Protein AF-A0A2N8NP71-F1 (afdb_monomer)

Sequence (104 aa):
MTAGERDVPVKRAQRTPLAPELVGTAMCVVCHERTMKLPGHNGGVCIECYAREANADVRIARASHSWVPANFVGCPCLACGSEDVDANGYLFWCANCRMVARVA

Secondary structure (DSSP, 8-state):
----------------PPPGGGTTTSBPTTTSSSB--B-SSTT-B-HHHHHHH--PPEEEETTTTEEEETT---SS-TTT--S-EEE-SSEEEETTTTEEEE--

Structure (mmCIF, N/CA/C/O backbone):
data_AF-A0A2N8NP71-F1
#
_entry.id   AF-A0A2N8NP71-F1
#
loop_
_atom_site.group_PDB
_atom_site.id
_atom_site.type_symbol
_atom_site.label_atom_id
_atom_site.label_alt_id
_atom_site.label_comp_id
_atom_site.label_asym_id
_atom_site.label_entity_id
_atom_site.label_seq_id
_atom_site.pdbx_PDB_ins_code
_atom_site.Cartn_x
_atom_site.Cartn_y
_atom_site.Cartn_z
_atom_site.occupancy
_atom_site.B_iso_or_equiv
_atom_site.auth_seq_id
_atom_site.auth_comp_id
_atom_site.auth_asym_id
_atom_site.auth_atom_id
_atom_site.pdbx_PDB_model_num
ATOM 1 N N . MET A 1 1 ? 8.546 32.104 45.351 1.00 43.47 1 MET A N 1
ATOM 2 C CA . MET A 1 1 ? 7.683 32.394 44.182 1.00 43.47 1 MET A CA 1
ATOM 3 C C . MET A 1 1 ? 8.647 32.886 43.120 1.00 43.47 1 MET A C 1
ATOM 5 O O . MET A 1 1 ? 9.306 33.866 43.412 1.00 43.47 1 MET A O 1
ATOM 9 N N . THR A 1 2 ? 8.991 32.214 42.030 1.00 41.16 2 THR A N 1
ATOM 10 C CA . THR A 1 2 ? 8.324 31.398 40.989 1.00 41.16 2 THR A CA 1
ATOM 11 C C . THR A 1 2 ? 9.490 30.760 40.187 1.00 41.16 2 THR A C 1
ATOM 13 O O . THR A 1 2 ? 10.617 31.210 40.334 1.00 41.16 2 THR A O 1
ATOM 16 N N . ALA A 1 3 ? 9.420 29.743 39.339 1.00 40.03 3 ALA A N 1
ATOM 17 C CA . ALA A 1 3 ? 8.431 28.797 38.862 1.00 40.03 3 ALA A CA 1
ATOM 18 C C . ALA A 1 3 ? 9.255 27.552 38.468 1.00 40.03 3 ALA A C 1
ATOM 20 O O . ALA A 1 3 ? 10.295 27.683 37.830 1.00 40.03 3 ALA A O 1
ATOM 21 N N . GLY A 1 4 ? 8.824 26.357 38.873 1.00 39.56 4 GLY A N 1
ATOM 22 C CA . GLY A 1 4 ? 9.380 25.118 38.336 1.00 39.56 4 GLY A CA 1
ATOM 23 C C . GLY A 1 4 ? 8.791 24.882 36.951 1.00 39.56 4 GLY A C 1
ATOM 24 O O . GLY A 1 4 ? 7.608 24.546 36.846 1.00 39.56 4 GLY A O 1
ATOM 25 N N . GLU A 1 5 ? 9.593 25.080 35.908 1.00 43.06 5 GLU A N 1
ATOM 26 C CA . GLU A 1 5 ? 9.304 24.566 34.571 1.00 43.06 5 GLU A CA 1
ATOM 27 C C . GLU A 1 5 ? 9.262 23.041 34.668 1.00 43.06 5 GLU A C 1
ATOM 29 O O . GLU A 1 5 ? 10.267 22.361 34.857 1.00 43.06 5 GLU A O 1
ATOM 34 N N . ARG A 1 6 ? 8.044 22.503 34.654 1.00 48.16 6 ARG A N 1
ATOM 35 C CA . ARG A 1 6 ? 7.816 21.069 34.543 1.00 48.16 6 ARG A CA 1
ATOM 36 C C . ARG A 1 6 ? 7.851 20.747 33.061 1.00 48.16 6 ARG A C 1
ATOM 38 O O . ARG A 1 6 ? 6.879 21.028 32.364 1.00 48.16 6 ARG A O 1
ATOM 45 N N . ASP A 1 7 ? 8.952 20.152 32.618 1.00 47.22 7 ASP A N 1
ATOM 46 C CA . ASP A 1 7 ? 9.010 19.372 31.386 1.00 47.22 7 ASP A CA 1
ATOM 47 C C . ASP A 1 7 ? 7.864 18.357 31.404 1.00 47.22 7 ASP A C 1
ATOM 49 O O . ASP A 1 7 ? 7.897 17.348 32.113 1.00 47.22 7 ASP A O 1
ATOM 53 N N . VAL A 1 8 ? 6.796 18.656 30.667 1.00 51.22 8 VAL A N 1
ATOM 54 C CA . VAL A 1 8 ? 5.716 17.703 30.436 1.00 51.22 8 VAL A CA 1
ATOM 55 C C . VAL A 1 8 ? 6.205 16.787 29.321 1.00 51.22 8 VAL A C 1
ATOM 57 O O . VAL A 1 8 ? 6.316 17.246 28.182 1.00 51.22 8 VAL A O 1
ATOM 60 N N . PRO A 1 9 ? 6.491 15.498 29.582 1.00 47.28 9 PRO A N 1
ATOM 61 C CA . PRO A 1 9 ? 6.750 14.573 28.499 1.00 47.28 9 PRO A CA 1
ATOM 62 C C . PRO A 1 9 ? 5.485 14.527 27.645 1.00 47.28 9 PRO A C 1
ATOM 64 O O . PRO A 1 9 ? 4.427 14.086 28.104 1.00 47.28 9 PRO A O 1
ATOM 67 N N . VAL A 1 10 ? 5.587 15.008 26.404 1.00 48.78 10 VAL A N 1
ATOM 68 C CA . VAL A 1 10 ? 4.568 14.793 25.380 1.00 48.78 10 VAL A CA 1
ATOM 69 C C . VAL A 1 10 ? 4.471 13.281 25.231 1.00 48.78 10 VAL A C 1
ATOM 71 O O . VAL A 1 10 ? 5.305 12.657 24.573 1.00 48.78 10 VAL A O 1
ATOM 74 N N . LYS A 1 11 ? 3.501 12.664 25.919 1.00 42.41 11 LYS A N 1
ATOM 75 C CA . LYS A 1 11 ? 3.152 11.260 25.719 1.00 42.41 11 LYS A CA 1
ATOM 76 C C . LYS A 1 11 ? 2.957 11.124 24.218 1.00 42.41 11 LYS A C 1
ATOM 78 O O . LYS A 1 11 ? 1.996 11.678 23.691 1.00 42.41 11 LYS A O 1
ATOM 83 N N . ARG A 1 12 ? 3.878 10.433 23.531 1.00 45.84 12 ARG A N 1
ATOM 84 C CA . ARG A 1 12 ? 3.630 9.915 22.182 1.00 45.84 12 ARG A CA 1
ATOM 85 C C . ARG A 1 12 ? 2.243 9.304 22.268 1.00 45.84 12 ARG A C 1
ATOM 87 O O . ARG A 1 12 ? 2.090 8.337 23.016 1.00 45.84 12 ARG A O 1
ATOM 94 N N . ALA A 1 13 ? 1.253 9.936 21.633 1.00 45.44 13 ALA A N 1
ATOM 95 C CA . ALA A 1 13 ? -0.116 9.454 21.649 1.00 45.44 13 ALA A CA 1
ATOM 96 C C . ALA A 1 13 ? -0.029 7.957 21.372 1.00 45.44 13 ALA A C 1
ATOM 98 O O . ALA A 1 13 ? 0.614 7.562 20.393 1.00 45.44 13 ALA A O 1
ATOM 99 N N . GLN A 1 14 ? -0.503 7.146 22.322 1.00 44.72 14 GLN A N 1
ATOM 100 C CA . GLN A 1 14 ? -0.472 5.698 22.200 1.00 44.72 14 GLN A CA 1
ATOM 101 C C . GLN A 1 14 ? -1.093 5.385 20.844 1.00 44.72 14 GLN A C 1
ATOM 103 O O . GLN A 1 14 ? -2.269 5.653 20.620 1.00 44.72 14 GLN A O 1
ATOM 108 N N . ARG A 1 15 ? -0.247 4.949 19.904 1.00 50.34 15 ARG A N 1
ATOM 109 C CA . ARG A 1 15 ? -0.652 4.614 18.547 1.00 50.34 15 ARG A CA 1
ATOM 110 C C . ARG A 1 15 ? -1.512 3.372 18.689 1.00 50.34 15 ARG A C 1
ATOM 112 O O . ARG A 1 15 ? -0.957 2.282 18.763 1.00 50.34 15 ARG A O 1
ATOM 119 N N . THR A 1 16 ? -2.825 3.518 18.815 1.00 55.19 16 THR A N 1
ATOM 120 C CA . THR A 1 16 ? -3.706 2.356 18.755 1.00 55.19 16 THR A CA 1
ATOM 121 C C . THR A 1 16 ? -3.578 1.806 17.337 1.00 55.19 16 THR A C 1
ATOM 123 O O . THR A 1 16 ? -3.881 2.535 16.387 1.00 55.19 16 THR A O 1
ATOM 126 N N . PRO A 1 17 ? -3.055 0.580 17.152 1.00 59.28 17 PRO A N 1
ATOM 127 C CA . PRO A 1 17 ? -3.035 -0.040 15.838 1.00 59.28 17 PRO A CA 1
ATOM 128 C C . PRO A 1 17 ? -4.470 -0.106 15.318 1.00 59.28 17 PRO A C 1
ATOM 130 O O . PRO A 1 17 ? -5.386 -0.394 16.091 1.00 59.28 17 PRO A O 1
ATOM 133 N N . LEU A 1 18 ? -4.676 0.181 14.032 1.00 68.81 18 LEU A N 1
ATOM 134 C CA . LEU A 1 18 ? -5.986 -0.029 13.422 1.00 68.81 18 LEU A CA 1
ATOM 135 C C . LEU A 1 18 ? -6.372 -1.499 13.607 1.00 68.81 18 LEU A C 1
ATOM 137 O O . LEU A 1 18 ? -5.543 -2.385 13.387 1.00 68.81 18 LEU A O 1
ATOM 141 N N . ALA A 1 19 ? -7.615 -1.741 14.010 1.00 74.69 19 ALA A N 1
ATOM 142 C CA . ALA A 1 19 ? -8.120 -3.092 14.169 1.00 74.69 19 ALA A CA 1
ATOM 143 C C . ALA A 1 19 ? -8.085 -3.824 12.804 1.00 74.69 19 ALA A C 1
ATOM 145 O O . ALA A 1 19 ? -8.541 -3.243 11.812 1.00 74.69 19 ALA A O 1
ATOM 146 N N . PRO A 1 20 ? -7.516 -5.044 12.704 1.00 72.75 20 PRO A N 1
ATOM 147 C CA . PRO A 1 20 ? -7.355 -5.754 11.430 1.00 72.75 20 PRO A CA 1
ATOM 148 C C . PRO A 1 20 ? -8.650 -5.913 10.627 1.00 72.75 20 PRO A C 1
ATOM 150 O O . PRO A 1 20 ? -8.623 -5.855 9.402 1.00 72.75 20 PRO A O 1
ATOM 153 N N . GLU A 1 21 ? -9.788 -6.049 11.304 1.00 79.94 21 GLU A N 1
ATOM 154 C CA . GLU A 1 21 ? -11.123 -6.155 10.709 1.00 79.94 21 GLU A CA 1
ATOM 155 C C . GLU A 1 21 ? -11.566 -4.904 9.931 1.00 79.94 21 GLU A C 1
ATOM 157 O O . GLU A 1 21 ? -12.474 -4.977 9.100 1.00 79.94 21 GLU A O 1
ATOM 162 N N . LEU A 1 22 ? -10.922 -3.758 10.173 1.00 80.12 22 LEU A N 1
ATOM 163 C CA . LEU A 1 22 ? -11.180 -2.504 9.464 1.00 80.12 22 LEU A CA 1
ATOM 164 C C . LEU A 1 22 ? -10.340 -2.370 8.182 1.00 80.12 22 LEU A C 1
ATOM 166 O O . LEU A 1 22 ? -10.634 -1.525 7.331 1.00 80.12 22 LEU A O 1
ATOM 170 N N . VAL A 1 23 ? -9.299 -3.194 8.020 1.00 78.88 23 VAL A N 1
ATOM 171 C CA . VAL A 1 23 ? -8.454 -3.206 6.821 1.00 78.88 23 VAL A CA 1
ATOM 172 C C . VAL A 1 23 ? -9.227 -3.855 5.674 1.00 78.88 23 VAL A C 1
ATOM 174 O O . VAL A 1 23 ? -9.726 -4.969 5.778 1.00 78.88 23 VAL A O 1
ATOM 177 N N . GLY A 1 24 ? -9.333 -3.146 4.557 1.00 81.06 24 GLY A N 1
ATOM 178 C CA . GLY A 1 24 ? -10.082 -3.567 3.376 1.00 81.06 24 GLY A CA 1
ATOM 179 C C . GLY A 1 24 ? -11.591 -3.343 3.474 1.00 81.06 24 GLY A C 1
ATOM 180 O O . GLY A 1 24 ? -12.282 -3.583 2.491 1.00 81.06 24 GLY A O 1
ATOM 181 N N . THR A 1 25 ? -12.106 -2.859 4.608 1.00 87.38 25 THR A N 1
ATOM 182 C CA . THR A 1 25 ? -13.548 -2.649 4.827 1.00 87.38 25 THR A CA 1
ATOM 183 C C . THR A 1 25 ? -13.886 -1.181 5.070 1.00 87.38 25 THR A C 1
ATOM 185 O O . THR A 1 25 ? -14.798 -0.647 4.440 1.00 87.38 25 THR A O 1
ATOM 188 N N . ALA A 1 26 ? -13.137 -0.492 5.932 1.00 86.81 26 ALA A N 1
ATOM 189 C CA . ALA A 1 26 ? -13.392 0.907 6.249 1.00 86.81 26 ALA A CA 1
ATOM 190 C C . ALA A 1 26 ? -12.708 1.855 5.245 1.00 86.81 26 ALA A C 1
ATOM 192 O O . ALA A 1 26 ? -11.664 1.538 4.673 1.00 86.81 26 ALA A O 1
ATOM 193 N N . MET A 1 27 ? -13.319 3.018 5.000 1.00 89.38 27 MET A N 1
ATOM 194 C CA . MET A 1 27 ? -12.836 4.005 4.025 1.00 89.38 27 MET A CA 1
ATOM 195 C C . MET A 1 27 ? -11.562 4.709 4.495 1.00 89.38 27 MET A C 1
ATOM 197 O O . MET A 1 27 ? -11.379 4.973 5.680 1.00 89.38 27 MET A O 1
ATOM 201 N N . CYS A 1 28 ? -10.692 5.042 3.545 1.00 87.81 28 CYS A N 1
ATOM 202 C CA . CYS A 1 28 ? -9.463 5.785 3.761 1.00 87.81 28 CYS A CA 1
ATOM 203 C C . CYS A 1 28 ? -9.782 7.148 4.352 1.00 87.81 28 CYS A C 1
ATOM 205 O O . CYS A 1 28 ? -10.536 7.923 3.771 1.00 87.81 28 CYS A O 1
ATOM 207 N N . VAL A 1 29 ? -9.142 7.455 5.475 1.00 85.12 29 VAL A N 1
ATOM 208 C CA . VAL A 1 29 ? -9.369 8.703 6.211 1.00 85.12 29 VAL A CA 1
ATOM 209 C C . VAL A 1 29 ? -8.848 9.951 5.488 1.00 85.12 29 VAL A C 1
ATOM 211 O O . VAL A 1 29 ? -9.153 11.057 5.908 1.00 85.12 29 VAL A O 1
ATOM 214 N N . VAL A 1 30 ? -8.054 9.776 4.424 1.00 86.19 30 VAL A N 1
ATOM 215 C CA . VAL A 1 30 ? -7.444 10.870 3.650 1.00 86.19 30 VAL A CA 1
ATOM 216 C C . VAL A 1 30 ? -8.246 11.172 2.388 1.00 86.19 30 VAL A C 1
ATOM 218 O O . VAL A 1 30 ? -8.608 12.318 2.154 1.00 86.19 30 VAL A O 1
ATOM 221 N N . CYS A 1 31 ? -8.522 10.159 1.558 1.00 90.56 31 CYS A N 1
ATOM 222 C CA . CYS A 1 31 ? -9.241 10.364 0.294 1.00 90.56 31 CYS A CA 1
ATOM 223 C C . CYS A 1 31 ? -10.737 10.060 0.361 1.00 90.56 31 CYS A C 1
ATOM 225 O O . CYS A 1 31 ? -11.448 10.441 -0.554 1.00 90.56 31 CYS A O 1
ATOM 227 N N . HIS A 1 32 ? -11.221 9.351 1.385 1.00 91.06 32 HIS A N 1
ATOM 228 C CA . HIS A 1 32 ? -12.617 8.907 1.531 1.00 91.06 32 HIS A CA 1
ATOM 229 C C . HIS A 1 32 ? -13.198 8.052 0.384 1.00 91.06 32 HIS A C 1
ATOM 231 O O . HIS A 1 32 ? -14.348 7.638 0.468 1.00 91.06 32 H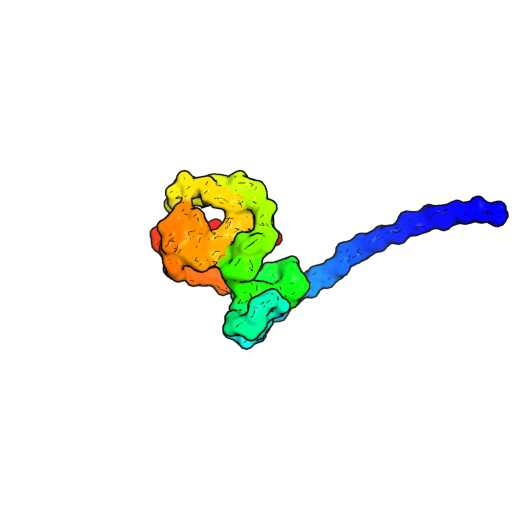IS A O 1
ATOM 237 N N . G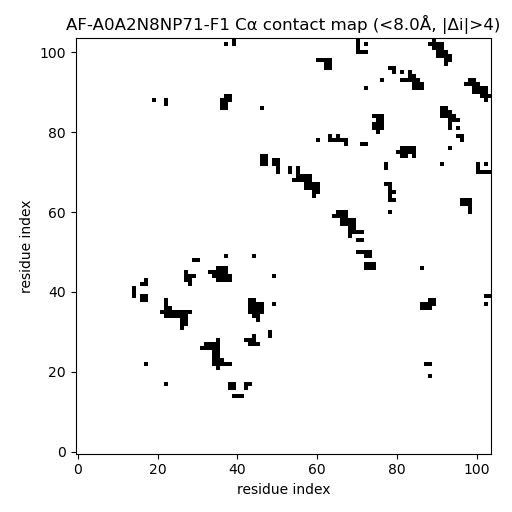LU A 1 33 ? -12.415 7.726 -0.646 1.00 91.62 33 GLU A N 1
ATOM 238 C CA . GLU A 1 33 ? -12.883 6.996 -1.835 1.00 91.62 33 GLU A CA 1
ATOM 239 C C . GLU A 1 33 ? -12.551 5.501 -1.820 1.00 91.62 33 GLU A C 1
ATOM 241 O O . GLU A 1 33 ? -13.210 4.701 -2.477 1.00 91.62 33 GLU A O 1
ATOM 246 N N . ARG A 1 34 ? -11.492 5.104 -1.111 1.00 89.94 34 ARG A N 1
ATOM 247 C CA . ARG A 1 34 ? -10.961 3.735 -1.161 1.00 89.94 34 ARG A CA 1
ATOM 248 C C . ARG A 1 34 ? -10.870 3.125 0.206 1.00 89.94 34 ARG A C 1
ATOM 250 O O . ARG A 1 34 ? -10.550 3.818 1.161 1.00 89.94 34 ARG A O 1
ATOM 257 N N . THR A 1 35 ? -11.047 1.815 0.288 1.00 87.88 35 THR A N 1
ATOM 258 C CA . THR A 1 35 ? -10.839 1.083 1.536 1.00 87.88 35 THR A CA 1
ATOM 259 C C . THR A 1 35 ? -9.399 1.219 2.020 1.00 87.88 35 THR A C 1
ATOM 261 O O . THR A 1 35 ? -8.449 1.216 1.228 1.00 87.88 35 THR A O 1
ATOM 264 N N . MET A 1 36 ? -9.226 1.288 3.331 1.00 86.06 36 MET A N 1
ATOM 265 C CA . MET A 1 36 ? -7.920 1.287 3.972 1.00 86.06 36 MET A CA 1
ATOM 266 C C . MET A 1 36 ? -7.189 -0.018 3.702 1.00 86.06 36 MET A C 1
ATOM 268 O O . MET A 1 36 ? -7.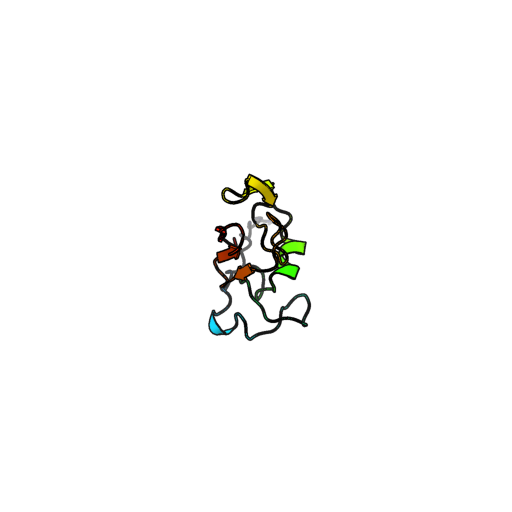785 -1.087 3.694 1.00 86.06 36 MET A O 1
ATOM 272 N N . LYS A 1 37 ? -5.882 0.066 3.490 1.00 82.81 37 LYS A N 1
ATOM 273 C CA . LYS A 1 37 ? -5.014 -1.097 3.254 1.00 82.81 37 LYS A CA 1
ATOM 274 C C . LYS A 1 37 ? -3.826 -1.129 4.217 1.00 82.81 37 LYS A C 1
ATOM 276 O O . LYS A 1 37 ? -3.202 -2.174 4.375 1.00 82.81 37 LYS A O 1
ATOM 281 N N . LEU A 1 38 ? -3.519 0.003 4.858 1.00 78.88 38 LEU A N 1
ATOM 282 C CA . LEU A 1 38 ? -2.318 0.215 5.661 1.00 78.88 38 LEU A CA 1
ATOM 283 C C . LEU A 1 38 ? -2.659 0.897 7.003 1.00 78.88 38 LEU A C 1
ATOM 285 O O . LEU A 1 38 ? -3.172 2.010 6.982 1.00 78.88 38 LEU A O 1
ATOM 289 N N . PRO A 1 39 ? -2.377 0.293 8.166 1.00 67.81 39 PRO A N 1
ATOM 290 C CA . PRO A 1 39 ? -2.354 0.925 9.476 1.00 67.81 39 PRO A CA 1
ATOM 291 C C . PRO A 1 39 ? -1.028 1.674 9.696 1.00 67.81 39 PRO A C 1
ATOM 293 O O . PRO A 1 39 ? -0.015 1.346 9.087 1.00 67.81 39 PRO A O 1
ATOM 296 N N . GLY A 1 40 ? -0.996 2.646 10.612 1.00 59.22 40 GLY A N 1
ATOM 297 C CA . GLY A 1 40 ? 0.282 3.199 11.101 1.00 59.22 40 GLY A CA 1
ATOM 298 C C . GLY A 1 40 ? 0.272 4.686 11.446 1.00 59.22 40 GLY A C 1
ATOM 299 O O . GLY A 1 40 ? 0.979 5.098 12.365 1.00 59.22 40 GLY A O 1
ATOM 300 N N . HIS A 1 41 ? -0.592 5.470 10.801 1.00 55.09 41 HIS A N 1
ATOM 301 C CA . HIS A 1 41 ? -0.823 6.884 11.103 1.00 55.09 41 HIS A CA 1
ATOM 302 C C . HIS A 1 41 ? -2.336 7.133 11.185 1.00 55.09 41 HIS A C 1
ATOM 304 O O . HIS A 1 41 ? -3.052 6.788 10.252 1.00 55.09 41 HIS A O 1
ATOM 310 N N . ASN A 1 42 ? -2.817 7.623 12.337 1.00 54.53 42 ASN A N 1
ATOM 311 C CA . ASN A 1 42 ? -4.204 8.028 12.632 1.00 54.53 42 ASN A CA 1
ATOM 312 C C . ASN A 1 42 ? -5.294 7.372 11.762 1.00 54.53 42 ASN A C 1
ATOM 314 O O . ASN A 1 42 ? -5.840 8.004 10.867 1.00 54.53 42 ASN A O 1
ATOM 318 N N . GLY A 1 43 ? -5.635 6.115 12.045 1.00 63.28 43 GLY A N 1
ATOM 319 C CA . GLY A 1 43 ? -6.813 5.477 11.450 1.00 63.28 43 GLY A CA 1
ATOM 320 C C . GLY A 1 43 ? -6.557 4.631 10.209 1.00 63.28 43 GLY A C 1
ATOM 321 O O . GLY A 1 43 ? -7.428 3.852 9.880 1.00 63.28 43 GLY A O 1
ATOM 322 N N . GLY A 1 44 ? -5.366 4.664 9.610 1.00 78.44 44 GLY A N 1
ATOM 323 C CA . GLY A 1 44 ? -5.025 3.848 8.442 1.00 78.44 44 GLY A CA 1
ATOM 324 C C . GLY A 1 44 ? -5.449 4.469 7.107 1.00 78.44 44 GLY A C 1
ATOM 325 O O . GLY A 1 44 ? -6.366 5.280 7.017 1.00 78.44 44 GLY A O 1
ATOM 326 N N . VAL A 1 45 ? -4.729 4.134 6.039 1.00 84.19 45 VAL A N 1
ATOM 327 C CA . VAL A 1 45 ? -4.852 4.776 4.722 1.00 84.19 45 VAL A CA 1
ATOM 328 C C . VAL A 1 45 ? -4.804 3.752 3.590 1.00 84.19 45 VAL A C 1
ATOM 330 O O . VAL A 1 45 ? -4.440 2.587 3.785 1.00 84.19 45 VAL A O 1
ATOM 333 N N . CYS A 1 46 ? -5.216 4.155 2.389 1.00 87.88 46 CYS A N 1
ATOM 334 C CA . CYS A 1 46 ? -5.017 3.343 1.191 1.00 87.88 46 CYS A CA 1
ATOM 335 C C . CYS A 1 46 ? -3.553 3.416 0.713 1.00 87.88 46 CYS A C 1
ATOM 337 O O . CYS A 1 46 ? -2.810 4.329 1.081 1.00 87.88 46 CYS A O 1
ATOM 339 N N . ILE A 1 47 ? -3.157 2.453 -0.128 1.00 85.69 47 ILE A N 1
ATOM 340 C CA . ILE A 1 47 ? -1.792 2.316 -0.669 1.00 85.69 47 ILE A CA 1
ATOM 341 C C . ILE A 1 47 ? -1.310 3.616 -1.329 1.00 85.69 47 ILE A C 1
ATOM 343 O O . ILE A 1 47 ? -0.192 4.052 -1.079 1.00 85.69 47 ILE A O 1
ATOM 347 N N . GLU A 1 48 ? -2.155 4.276 -2.121 1.00 84.12 48 GLU A N 1
ATOM 348 C CA . GLU A 1 48 ? -1.769 5.514 -2.806 1.00 84.12 48 GLU A CA 1
ATOM 349 C C . GLU A 1 48 ? -1.655 6.731 -1.884 1.00 84.12 48 GLU A C 1
ATOM 351 O O . GLU A 1 48 ? -0.763 7.552 -2.083 1.00 84.12 48 GLU A O 1
ATOM 356 N N . CYS A 1 49 ? -2.536 6.881 -0.889 1.00 84.56 49 CYS A N 1
ATOM 357 C CA . CYS A 1 49 ? -2.428 7.993 0.059 1.00 84.56 49 CYS A CA 1
ATOM 358 C C . CYS A 1 49 ? -1.142 7.877 0.883 1.00 84.56 49 CYS A C 1
ATOM 360 O O . CYS A 1 49 ? -0.434 8.867 1.036 1.00 84.56 49 CYS A O 1
ATOM 362 N N . TYR A 1 50 ? -0.777 6.663 1.309 1.00 82.94 50 TYR A N 1
ATOM 363 C CA . TYR A 1 50 ? 0.503 6.436 1.979 1.00 82.94 50 TYR A CA 1
ATOM 364 C C . TYR A 1 50 ? 1.700 6.772 1.081 1.00 82.94 50 TYR A C 1
ATOM 366 O O . TYR A 1 50 ? 2.620 7.455 1.525 1.00 82.94 50 TYR A O 1
ATOM 374 N N . ALA A 1 51 ? 1.670 6.350 -0.191 1.00 79.69 51 ALA A N 1
ATOM 375 C CA . ALA A 1 51 ? 2.732 6.635 -1.161 1.00 79.69 51 ALA A CA 1
ATOM 376 C C . ALA A 1 51 ? 3.044 8.136 -1.265 1.00 79.69 51 ALA A C 1
ATOM 378 O O . ALA A 1 51 ? 4.203 8.532 -1.378 1.00 79.69 51 ALA A O 1
ATOM 379 N N . ARG A 1 52 ? 1.996 8.968 -1.225 1.00 79.88 52 ARG A N 1
ATOM 380 C CA . ARG A 1 52 ? 2.099 10.429 -1.321 1.00 79.88 52 ARG A CA 1
ATOM 381 C C . ARG A 1 52 ? 2.665 11.067 -0.051 1.00 79.88 52 ARG A C 1
ATOM 383 O O . ARG A 1 52 ? 3.343 12.083 -0.143 1.00 79.88 52 ARG A O 1
ATOM 390 N N . GLU A 1 53 ? 2.385 10.494 1.117 1.00 75.88 53 GLU A N 1
ATOM 391 C CA . GLU A 1 53 ? 2.764 11.066 2.416 1.00 75.88 53 GLU A CA 1
ATOM 392 C C . GLU A 1 53 ? 4.170 10.665 2.879 1.00 75.88 53 GLU A C 1
ATOM 394 O O . GLU A 1 53 ? 4.832 11.433 3.576 1.00 75.88 53 GLU A O 1
ATOM 399 N N . ALA A 1 54 ? 4.634 9.466 2.518 1.00 71.06 54 ALA A N 1
ATOM 400 C CA . ALA A 1 54 ? 5.709 8.799 3.247 1.00 71.06 54 ALA A CA 1
ATOM 401 C C . ALA A 1 54 ? 7.106 9.444 3.152 1.00 71.06 54 ALA A C 1
ATOM 403 O O . ALA A 1 54 ? 7.930 9.087 3.986 1.00 71.06 54 ALA A O 1
ATOM 404 N N . ASN A 1 55 ? 7.386 10.350 2.197 1.00 63.72 55 ASN A N 1
ATOM 405 C CA . ASN A 1 55 ? 8.619 11.170 2.074 1.00 63.72 55 ASN A CA 1
ATOM 406 C C . ASN A 1 55 ? 9.898 10.562 2.709 1.00 63.72 55 ASN A C 1
ATOM 408 O O . ASN A 1 55 ? 10.589 11.203 3.499 1.00 63.72 55 ASN A O 1
ATOM 412 N N . ALA A 1 56 ? 10.194 9.298 2.397 1.00 63.28 56 ALA A N 1
ATOM 413 C CA . ALA A 1 56 ? 11.198 8.513 3.112 1.00 63.28 56 ALA A CA 1
ATOM 414 C C . ALA A 1 56 ? 12.539 8.467 2.366 1.00 63.28 56 ALA A C 1
ATOM 416 O O . ALA A 1 56 ? 12.568 8.463 1.135 1.00 63.28 56 ALA A O 1
ATOM 417 N N . ASP A 1 57 ? 13.638 8.339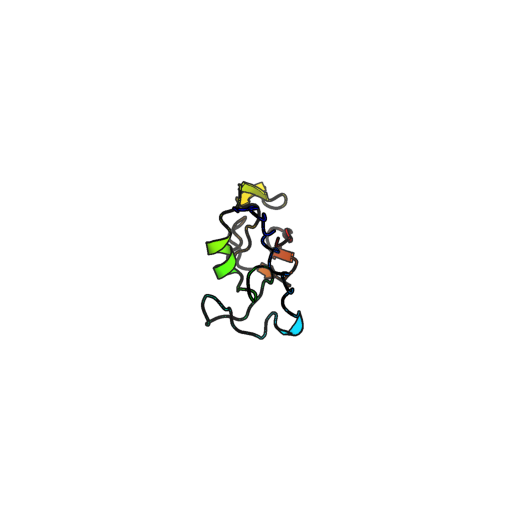 3.116 1.00 68.38 57 ASP A N 1
ATOM 418 C CA . ASP A 1 57 ? 14.996 8.161 2.580 1.00 68.38 57 ASP A CA 1
ATOM 419 C C . ASP A 1 57 ? 15.070 7.027 1.552 1.00 68.38 57 ASP A C 1
ATOM 421 O O . ASP A 1 57 ? 14.469 5.975 1.744 1.00 68.38 57 ASP A O 1
ATOM 425 N N . VAL A 1 58 ? 15.843 7.178 0.479 1.00 73.25 58 VAL A N 1
ATOM 426 C CA . VAL A 1 58 ? 15.933 6.154 -0.576 1.00 73.25 58 VAL A CA 1
ATOM 427 C C . VAL A 1 58 ? 16.733 4.908 -0.157 1.00 73.25 58 VAL A C 1
ATOM 429 O O . VAL A 1 58 ? 17.727 4.977 0.563 1.00 73.25 58 VAL A O 1
ATOM 432 N N .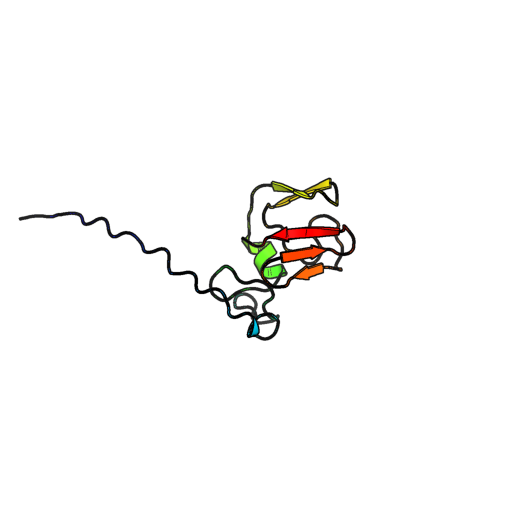 ARG A 1 59 ? 16.309 3.737 -0.641 1.00 73.12 59 ARG A N 1
ATOM 433 C CA . ARG A 1 59 ? 16.907 2.406 -0.451 1.00 73.12 59 ARG A CA 1
ATOM 434 C C . ARG A 1 59 ? 16.860 1.606 -1.753 1.00 73.12 59 ARG A C 1
ATOM 436 O O . ARG A 1 59 ? 16.043 1.878 -2.623 1.00 73.12 59 ARG A O 1
ATOM 443 N N . ILE A 1 60 ? 17.699 0.578 -1.872 1.00 78.81 60 ILE A N 1
ATOM 444 C CA . ILE A 1 60 ? 17.634 -0.367 -2.998 1.00 78.81 60 ILE A CA 1
ATOM 445 C C . ILE A 1 60 ? 16.582 -1.445 -2.708 1.00 78.81 60 ILE A C 1
ATOM 447 O O . ILE A 1 60 ? 16.699 -2.200 -1.738 1.00 78.81 60 ILE A O 1
ATOM 451 N N . ALA A 1 61 ? 15.588 -1.567 -3.586 1.00 77.12 61 ALA A N 1
ATOM 452 C CA . ALA A 1 61 ? 14.670 -2.697 -3.630 1.00 77.12 61 ALA A CA 1
ATOM 453 C C . ALA A 1 61 ? 15.424 -3.949 -4.099 1.00 77.12 61 ALA A C 1
ATOM 455 O O . ALA A 1 61 ? 15.690 -4.110 -5.286 1.00 77.12 61 ALA A O 1
ATOM 456 N N . ARG A 1 62 ? 15.768 -4.859 -3.175 1.00 73.88 62 ARG A N 1
ATOM 457 C CA . ARG A 1 62 ? 16.597 -6.047 -3.478 1.00 73.88 62 ARG A CA 1
ATOM 458 C C . ARG A 1 62 ? 16.107 -6.873 -4.665 1.00 73.88 62 ARG A C 1
ATOM 460 O O . ARG A 1 62 ? 16.925 -7.439 -5.368 1.00 73.88 62 ARG A O 1
ATOM 467 N N . ALA A 1 63 ? 14.798 -6.968 -4.860 1.00 73.50 63 ALA A N 1
ATOM 468 C CA . ALA A 1 63 ? 14.233 -7.864 -5.856 1.00 73.50 63 ALA A CA 1
ATOM 469 C C . ALA A 1 63 ? 14.158 -7.246 -7.269 1.00 73.50 63 ALA A C 1
ATOM 471 O O . ALA A 1 63 ? 14.203 -7.977 -8.251 1.00 73.50 63 ALA A O 1
ATOM 472 N N . SER A 1 64 ? 14.112 -5.912 -7.384 1.00 77.31 64 SER A N 1
ATOM 473 C CA . SER A 1 64 ? 14.131 -5.207 -8.678 1.00 77.31 64 SER A CA 1
ATOM 474 C C . SER A 1 64 ? 15.436 -4.455 -8.961 1.00 77.31 64 SER A C 1
ATOM 476 O O . SER A 1 64 ? 15.602 -3.929 -10.054 1.00 77.31 64 SER A O 1
ATOM 478 N N . HIS A 1 65 ? 16.337 -4.356 -7.978 1.00 80.81 65 HIS A N 1
ATOM 479 C CA . HIS A 1 65 ? 17.544 -3.520 -7.997 1.00 80.81 65 HIS A CA 1
ATOM 480 C C . HIS A 1 65 ? 17.291 -2.024 -8.286 1.00 80.81 65 HIS A C 1
ATOM 482 O O . HIS A 1 65 ? 18.184 -1.318 -8.750 1.00 80.81 65 HIS A O 1
ATOM 488 N N . SER A 1 66 ? 16.097 -1.520 -7.960 1.00 78.50 66 SER A N 1
ATOM 489 C CA . SER A 1 66 ? 15.710 -0.112 -8.157 1.00 78.50 66 SER A CA 1
ATOM 490 C C . SER A 1 66 ? 15.906 0.712 -6.883 1.00 78.50 66 SER A C 1
ATOM 492 O O . SER A 1 66 ? 15.704 0.200 -5.782 1.00 78.50 66 SER A O 1
ATOM 494 N N . TRP A 1 67 ? 16.237 1.999 -7.015 1.00 78.81 67 TRP A N 1
ATOM 495 C CA . TRP A 1 67 ? 16.252 2.944 -5.892 1.00 78.81 67 TRP A CA 1
ATOM 496 C C . TRP A 1 67 ? 14.839 3.463 -5.603 1.00 78.81 67 TRP A C 1
ATOM 498 O O . TRP A 1 67 ? 14.186 3.991 -6.498 1.00 78.81 67 TRP A O 1
ATOM 508 N N .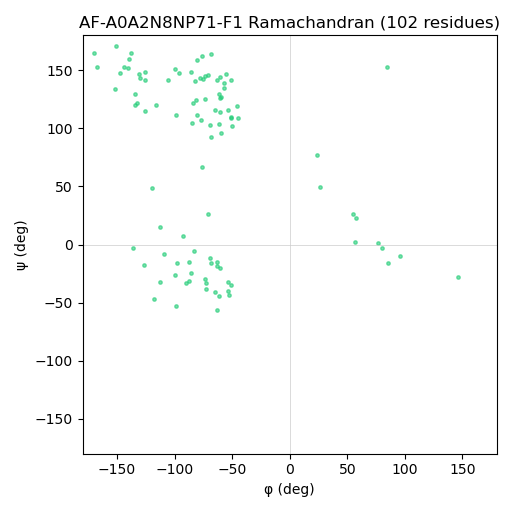 VAL A 1 68 ? 14.364 3.310 -4.364 1.00 74.06 68 VAL A N 1
ATOM 509 C CA . VAL A 1 68 ? 12.987 3.620 -3.938 1.00 74.06 68 VAL A CA 1
ATOM 510 C C . VAL A 1 68 ? 12.949 4.187 -2.507 1.00 74.06 68 VAL A C 1
ATOM 512 O O . VAL A 1 68 ? 13.823 3.841 -1.719 1.00 74.06 68 VAL A O 1
ATOM 515 N N . PRO A 1 69 ? 11.966 5.020 -2.115 1.00 73.81 69 PRO A N 1
ATOM 516 C CA . PRO A 1 69 ? 11.827 5.516 -0.731 1.00 73.81 69 PRO A CA 1
ATOM 517 C C . PRO A 1 69 ? 11.756 4.379 0.304 1.00 73.81 69 PRO A C 1
ATOM 519 O O . PRO A 1 69 ? 11.165 3.358 0.017 1.00 73.81 69 PRO A O 1
ATOM 522 N N . ALA A 1 70 ? 12.268 4.502 1.530 1.00 62.91 70 ALA A N 1
ATOM 523 C CA . ALA A 1 70 ? 12.360 3.387 2.494 1.00 62.91 70 ALA A CA 1
ATOM 524 C C . ALA A 1 70 ? 11.001 2.766 2.876 1.00 62.91 70 ALA A C 1
ATOM 526 O O . ALA A 1 70 ? 10.957 1.612 3.301 1.00 62.91 70 ALA A O 1
ATOM 527 N N . ASN A 1 71 ? 9.926 3.523 2.654 1.00 67.12 71 ASN A N 1
ATOM 528 C CA . ASN A 1 71 ? 8.522 3.188 2.856 1.00 67.12 71 ASN A CA 1
ATOM 529 C C . ASN A 1 71 ? 7.743 3.288 1.516 1.00 67.12 71 ASN A C 1
ATOM 531 O O . ASN A 1 71 ? 6.714 3.948 1.427 1.00 67.12 71 ASN A O 1
ATOM 535 N N . PHE A 1 72 ? 8.256 2.688 0.436 1.00 75.19 72 PHE A N 1
ATOM 536 C CA . PHE A 1 72 ? 7.795 2.866 -0.960 1.00 75.19 72 PHE A CA 1
ATOM 537 C C . PHE A 1 72 ? 6.427 2.247 -1.332 1.00 75.19 72 PHE A C 1
ATOM 539 O O . PHE A 1 72 ? 6.199 1.901 -2.493 1.00 75.19 72 PHE A O 1
ATOM 546 N N . VAL A 1 73 ? 5.503 2.065 -0.393 1.00 79.69 73 VAL A N 1
ATOM 547 C CA . VAL A 1 73 ? 4.206 1.438 -0.689 1.00 79.69 73 VAL A CA 1
ATOM 548 C C . VAL A 1 73 ? 3.447 2.266 -1.730 1.00 79.69 73 VAL A C 1
ATOM 550 O O . VAL A 1 73 ? 3.265 3.460 -1.529 1.00 79.69 73 VAL A O 1
ATOM 553 N N . GLY A 1 74 ? 3.021 1.647 -2.835 1.00 82.56 74 GLY A N 1
ATOM 554 C CA . GLY A 1 74 ? 2.392 2.343 -3.959 1.00 82.56 74 GLY A CA 1
ATOM 555 C C . GLY A 1 74 ? 1.722 1.390 -4.950 1.00 82.56 74 GLY A C 1
ATOM 556 O O . GLY A 1 74 ? 2.128 0.233 -5.071 1.00 82.56 74 GLY A O 1
ATOM 557 N N . CYS A 1 75 ? 0.699 1.891 -5.645 1.00 85.50 75 CYS A N 1
ATOM 558 C CA . CYS A 1 75 ? 0.113 1.274 -6.833 1.00 85.50 75 CYS A CA 1
ATOM 559 C C . CYS A 1 75 ? 0.140 2.327 -7.960 1.00 85.50 75 CYS A C 1
ATOM 561 O O . CYS A 1 75 ? -0.495 3.370 -7.791 1.00 85.50 75 CYS A O 1
ATOM 563 N N . PRO A 1 76 ? 0.907 2.121 -9.047 1.00 88.69 76 PRO A N 1
ATOM 564 C CA . PRO A 1 76 ? 1.757 0.9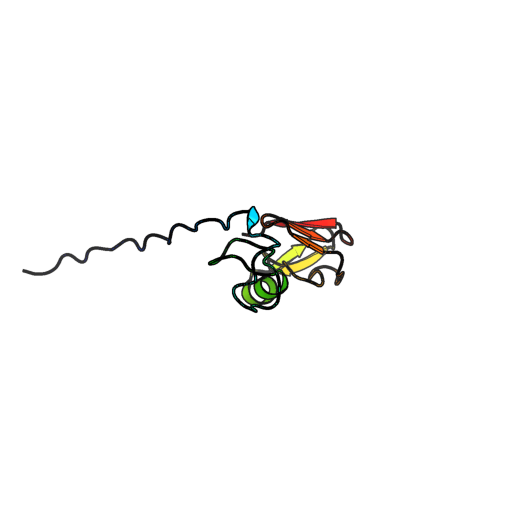59 -9.314 1.00 88.69 76 PRO A CA 1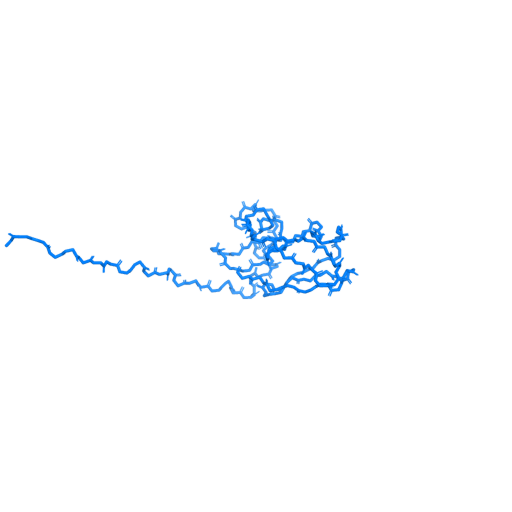
ATOM 565 C C . PRO A 1 76 ? 2.971 0.857 -8.372 1.00 88.69 76 PRO A C 1
ATOM 567 O O . PRO A 1 76 ? 3.362 1.813 -7.700 1.00 88.69 76 PRO A O 1
ATOM 570 N N . CYS A 1 77 ? 3.589 -0.324 -8.337 1.00 88.00 77 CYS A N 1
ATOM 571 C CA . CYS A 1 77 ? 4.809 -0.616 -7.596 1.00 88.00 77 CYS A CA 1
ATOM 572 C C . CYS A 1 77 ? 5.921 0.376 -7.957 1.00 88.00 77 CYS A C 1
ATOM 574 O O . CYS A 1 77 ? 6.438 0.342 -9.073 1.00 88.00 77 CYS A O 1
ATOM 576 N N . LEU A 1 78 ? 6.380 1.185 -6.999 1.00 84.00 78 LEU A N 1
ATOM 577 C CA . LEU A 1 78 ? 7.408 2.208 -7.246 1.00 84.00 78 LEU A CA 1
ATOM 578 C C . LEU A 1 78 ? 8.768 1.639 -7.691 1.00 84.00 78 LEU A C 1
ATOM 580 O O . LEU A 1 78 ? 9.608 2.374 -8.197 1.00 84.00 78 LEU A O 1
ATOM 584 N N . ALA A 1 79 ? 8.992 0.334 -7.520 1.00 86.19 79 ALA A N 1
ATOM 585 C CA . ALA A 1 79 ? 10.238 -0.323 -7.896 1.00 86.19 79 ALA A CA 1
ATOM 586 C C . ALA A 1 79 ? 10.247 -0.855 -9.341 1.00 86.19 79 ALA A C 1
ATOM 588 O O . ALA A 1 79 ? 11.303 -0.880 -9.970 1.00 86.19 79 ALA A O 1
ATOM 589 N N . CYS A 1 80 ? 9.101 -1.310 -9.862 1.00 89.56 80 CYS A N 1
ATOM 590 C CA . CYS A 1 80 ? 9.022 -1.970 -11.177 1.00 89.56 80 CYS A CA 1
ATOM 591 C C . CYS A 1 80 ? 7.851 -1.520 -12.066 1.00 89.56 80 CYS A C 1
ATOM 593 O O . CYS A 1 80 ? 7.723 -2.020 -13.177 1.00 89.56 80 CYS A O 1
ATOM 595 N N . GLY A 1 81 ? 6.978 -0.632 -11.588 1.00 89.38 81 GLY A N 1
ATOM 596 C CA . GLY A 1 81 ? 5.823 -0.118 -12.329 1.00 89.38 81 GLY A CA 1
ATOM 597 C C . GLY A 1 81 ? 4.620 -1.062 -12.437 1.00 89.38 81 GLY A C 1
ATOM 598 O O . GLY A 1 81 ? 3.630 -0.686 -13.050 1.00 89.38 81 GLY A O 1
ATOM 599 N N . SER A 1 82 ? 4.664 -2.263 -11.854 1.00 91.69 82 SER A N 1
ATOM 600 C CA . SER A 1 82 ? 3.542 -3.215 -11.912 1.00 91.69 82 SER A CA 1
ATOM 601 C C . SER A 1 82 ? 2.380 -2.829 -10.989 1.00 91.69 82 SER A C 1
ATOM 603 O O . SER A 1 82 ? 2.613 -2.413 -9.856 1.00 91.69 82 SER A O 1
ATOM 605 N N . GLU A 1 83 ? 1.143 -3.050 -11.430 1.00 92.12 83 GLU A N 1
ATOM 606 C CA . GLU A 1 83 ? -0.077 -2.947 -10.609 1.00 92.12 83 GLU A CA 1
ATOM 607 C C . GLU A 1 83 ? -0.367 -4.222 -9.794 1.00 92.12 83 GLU A C 1
ATOM 609 O O . GLU A 1 83 ? -1.268 -4.229 -8.961 1.00 92.12 83 GLU A O 1
ATOM 614 N N . ASP A 1 84 ? 0.412 -5.292 -9.997 1.00 93.25 84 ASP A N 1
ATOM 615 C CA . ASP A 1 84 ? 0.301 -6.565 -9.270 1.00 93.25 84 ASP A CA 1
ATOM 616 C C . ASP A 1 84 ? 0.892 -6.453 -7.852 1.00 93.25 84 ASP A C 1
ATOM 618 O O . ASP A 1 84 ? 1.963 -6.989 -7.528 1.00 93.25 84 ASP A O 1
ATOM 622 N N . VAL A 1 85 ? 0.217 -5.645 -7.033 1.00 89.50 85 VAL A N 1
ATOM 623 C CA . VAL A 1 85 ? 0.598 -5.279 -5.671 1.00 89.50 85 VAL A CA 1
ATOM 624 C C . VAL A 1 85 ? -0.563 -5.455 -4.701 1.00 89.50 85 VAL A C 1
ATOM 626 O O . VAL A 1 85 ? -1.716 -5.200 -5.040 1.00 89.50 85 VAL A O 1
ATOM 629 N N . ASP A 1 86 ? -0.262 -5.823 -3.458 1.00 89.25 86 ASP A N 1
ATOM 630 C CA . ASP A 1 86 ? -1.247 -5.806 -2.372 1.00 89.25 86 ASP A CA 1
ATOM 631 C C . ASP A 1 86 ? -0.563 -5.566 -1.018 1.00 89.25 86 ASP A C 1
ATOM 633 O O . ASP A 1 86 ? 0.670 -5.528 -0.902 1.00 89.25 86 ASP A O 1
ATOM 637 N N . ALA A 1 87 ? -1.375 -5.346 0.013 1.00 85.06 87 ALA A N 1
ATOM 638 C CA . ALA A 1 87 ? -0.911 -5.141 1.372 1.00 85.06 87 ALA A CA 1
ATOM 639 C C . ALA A 1 87 ? -1.905 -5.687 2.403 1.00 85.06 87 ALA A C 1
ATOM 641 O O . ALA A 1 87 ? -3.119 -5.627 2.217 1.00 85.06 87 ALA A O 1
ATOM 642 N N . ASN A 1 88 ? -1.378 -6.165 3.533 1.00 77.81 88 ASN A N 1
ATOM 643 C CA . ASN A 1 88 ? -2.165 -6.693 4.660 1.00 77.81 88 ASN A CA 1
ATOM 644 C C . ASN A 1 88 ? -2.069 -5.824 5.922 1.00 77.81 88 ASN A C 1
ATOM 646 O O . ASN A 1 88 ? -2.350 -6.274 7.031 1.00 77.81 88 ASN A O 1
ATOM 650 N N . GLY A 1 89 ? -1.574 -4.605 5.759 1.00 73.25 89 GLY A N 1
ATOM 651 C CA . GLY A 1 89 ? -1.351 -3.666 6.840 1.00 73.25 89 GLY A CA 1
ATOM 652 C C . GLY A 1 89 ? -0.020 -3.786 7.588 1.00 73.25 89 GLY A C 1
ATOM 653 O O . GLY A 1 89 ? 0.403 -2.843 8.243 1.00 73.25 89 GLY A O 1
ATOM 654 N N . TYR A 1 90 ? 0.710 -4.884 7.455 1.00 74.81 90 TYR A N 1
ATOM 655 C CA . TYR A 1 90 ? 2.066 -4.987 8.017 1.00 74.81 90 TYR A CA 1
ATOM 656 C C . TYR A 1 90 ? 3.120 -5.066 6.924 1.00 74.81 90 TYR A C 1
ATOM 658 O O . TYR A 1 90 ? 4.252 -4.601 7.088 1.00 74.81 90 TYR A O 1
ATOM 666 N N . LEU A 1 91 ? 2.731 -5.681 5.812 1.00 81.94 91 LEU A N 1
ATOM 667 C CA . LEU A 1 91 ? 3.553 -5.895 4.647 1.00 81.94 91 LEU A CA 1
ATOM 668 C C . LEU A 1 91 ? 2.850 -5.336 3.419 1.00 81.94 91 LEU A C 1
ATOM 670 O O . LEU A 1 91 ? 1.640 -5.486 3.256 1.00 81.94 91 LEU A O 1
ATOM 674 N N . PHE A 1 92 ? 3.659 -4.747 2.554 1.00 87.56 92 PHE A N 1
ATOM 675 C CA . PHE A 1 92 ? 3.367 -4.508 1.152 1.00 87.56 92 PHE A CA 1
ATOM 676 C C . PHE A 1 92 ? 4.176 -5.499 0.319 1.00 87.56 92 PHE A C 1
ATOM 678 O O . PHE A 1 92 ? 5.343 -5.758 0.637 1.00 87.56 92 PHE A O 1
ATOM 685 N N . TRP A 1 93 ? 3.597 -6.028 -0.755 1.00 90.00 93 TRP A N 1
ATOM 686 C CA . TRP A 1 93 ? 4.329 -6.858 -1.706 1.00 90.00 93 TRP A CA 1
ATOM 687 C C . TRP A 1 93 ? 3.928 -6.578 -3.152 1.00 90.00 93 TRP A C 1
ATOM 689 O O . TRP A 1 93 ? 2.802 -6.188 -3.441 1.00 90.00 93 TRP A O 1
ATOM 699 N N . CYS A 1 94 ? 4.875 -6.816 -4.060 1.00 91.25 94 CYS A N 1
ATOM 700 C CA . CYS A 1 94 ? 4.662 -6.837 -5.504 1.00 91.25 94 CYS A CA 1
ATOM 701 C C . CYS A 1 94 ? 4.952 -8.250 -6.010 1.00 91.25 94 CYS A C 1
ATOM 703 O O . CYS A 1 94 ? 6.076 -8.741 -5.848 1.00 91.25 94 CYS A O 1
ATOM 705 N N . ALA A 1 95 ? 3.967 -8.908 -6.618 1.00 92.00 95 ALA A N 1
ATOM 706 C CA . ALA A 1 95 ? 4.137 -10.273 -7.107 1.00 92.00 95 ALA A CA 1
ATOM 707 C C . ALA A 1 95 ? 5.008 -10.334 -8.375 1.00 92.00 95 ALA A C 1
ATOM 709 O O . ALA A 1 95 ? 5.792 -11.276 -8.504 1.00 92.00 95 ALA A O 1
ATOM 710 N N . ASN A 1 96 ? 4.997 -9.286 -9.209 1.00 92.56 96 ASN A N 1
ATOM 711 C CA . ASN A 1 96 ? 5.837 -9.191 -10.408 1.00 92.56 96 ASN A CA 1
ATOM 712 C C . ASN A 1 96 ? 7.343 -9.164 -10.090 1.00 92.56 96 ASN A C 1
ATOM 714 O O . ASN A 1 96 ? 8.095 -10.019 -10.548 1.00 92.56 96 ASN A O 1
ATOM 718 N N . CYS A 1 97 ? 7.801 -8.211 -9.269 1.00 90.00 97 CYS A N 1
ATOM 719 C CA . CYS A 1 97 ? 9.221 -8.114 -8.913 1.00 90.00 97 CYS A CA 1
ATOM 720 C C . CYS A 1 97 ? 9.586 -8.855 -7.623 1.00 90.00 97 CYS A C 1
ATOM 722 O O . CYS A 1 97 ? 10.711 -8.720 -7.167 1.00 90.00 97 CYS A O 1
ATOM 724 N N . ARG A 1 98 ? 8.664 -9.624 -7.020 1.00 89.19 98 ARG A N 1
ATOM 725 C CA . ARG A 1 98 ? 8.881 -10.438 -5.800 1.00 89.19 98 ARG A CA 1
ATOM 726 C C . ARG A 1 98 ? 9.357 -9.647 -4.577 1.00 89.19 98 ARG A C 1
ATOM 728 O O . ARG A 1 98 ? 9.966 -10.191 -3.657 1.00 89.19 98 ARG A O 1
ATOM 735 N N . MET A 1 99 ? 9.084 -8.352 -4.563 1.00 85.00 99 MET A N 1
ATOM 736 C CA . MET A 1 99 ? 9.491 -7.457 -3.493 1.00 85.00 99 MET A CA 1
ATOM 737 C C . MET A 1 99 ? 8.513 -7.531 -2.323 1.00 85.00 99 MET A C 1
ATOM 739 O O . MET A 1 99 ? 7.305 -7.576 -2.536 1.00 85.00 99 MET A O 1
ATOM 743 N N . VAL A 1 100 ? 9.039 -7.481 -1.096 1.00 86.25 100 VAL A N 1
ATOM 744 C CA . VAL A 1 100 ? 8.259 -7.411 0.146 1.00 86.25 100 VAL A CA 1
ATOM 745 C C . VAL A 1 100 ? 8.866 -6.339 1.048 1.00 86.25 100 VAL A C 1
ATOM 747 O O . VAL A 1 100 ? 10.075 -6.349 1.288 1.00 86.25 100 VAL A O 1
ATOM 750 N N . ALA A 1 101 ? 8.040 -5.423 1.551 1.00 79.06 101 ALA A N 1
ATOM 751 C CA . ALA A 1 101 ? 8.451 -4.344 2.443 1.00 79.06 101 ALA A CA 1
ATOM 752 C C . ALA A 1 101 ? 7.562 -4.271 3.680 1.00 79.06 101 ALA A C 1
ATOM 754 O O . ALA A 1 101 ? 6.353 -4.483 3.604 1.00 79.06 101 ALA A O 1
ATOM 755 N N . ARG A 1 102 ? 8.173 -3.946 4.822 1.00 77.69 102 ARG A N 1
ATOM 756 C CA . ARG A 1 102 ? 7.431 -3.582 6.030 1.00 77.69 102 ARG A CA 1
ATOM 757 C C . ARG A 1 102 ? 6.927 -2.152 5.908 1.00 77.69 102 ARG A C 1
ATOM 759 O O . ARG A 1 102 ? 7.637 -1.295 5.394 1.00 77.69 102 ARG A O 1
ATOM 766 N N . VAL A 1 103 ? 5.731 -1.930 6.427 1.00 69.38 103 VAL A N 1
ATOM 767 C CA . VAL A 1 103 ? 5.096 -0.616 6.532 1.00 69.38 103 VAL A CA 1
ATOM 768 C C . VAL A 1 103 ? 5.340 -0.148 7.970 1.00 69.38 103 VAL A C 1
ATOM 770 O O . VAL A 1 103 ? 4.884 -0.816 8.900 1.00 69.38 103 VAL A O 1
ATOM 773 N N . ALA A 1 104 ? 6.158 0.890 8.173 1.00 56.78 104 ALA A N 1
ATOM 774 C CA . ALA A 1 104 ? 6.597 1.360 9.497 1.00 56.78 104 ALA A CA 1
ATOM 775 C C . ALA A 1 104 ? 6.437 2.874 9.657 1.00 56.78 104 ALA A C 1
ATOM 777 O O . ALA A 1 104 ? 6.686 3.592 8.659 1.00 56.78 104 ALA A O 1
#

pLDDT: mean 74.69, std 15.18, range [39.56, 93.25]

Foldseek 3Di:
DDDDPDPDPPPPPPQPWADLVQAQPPAAPPPRPGGFQATDPDRGGHQAVCQVPVPADWDQQVQQRAIAGLQNRHQVRPRPNHNQWGHSHQWIAHPVSGTIHGHD

InterPro domains:
  IPR036280 Multiheme cytoc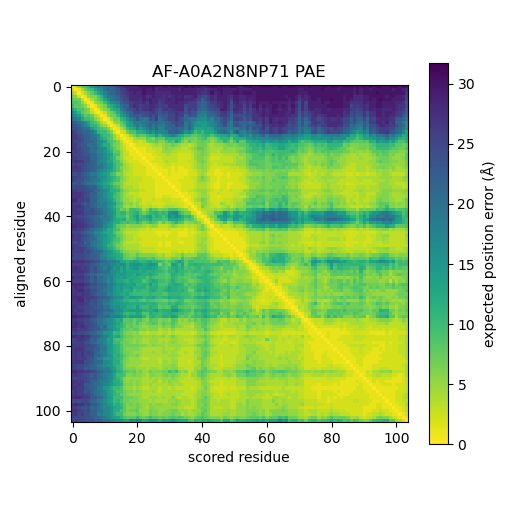hrome superfamily [SSF48695] (27-97)

Organism: Streptomyces eurocidicus (NCBI:txid66423)

Solvent-accessible surface area (backbone atoms only — not comparable to full-atom values): 6256 Å² total; per-residue (Å²): 142,86,77,85,86,73,85,71,80,78,69,74,72,80,77,73,73,53,59,72,83,43,53,67,64,39,60,9,76,83,77,65,79,43,44,12,33,34,44,85,62,92,78,17,28,24,50,54,61,44,43,72,66,50,88,40,65,74,38,71,41,84,58,63,74,25,77,32,36,65,51,51,46,36,73,44,28,69,60,78,63,44,69,56,53,55,55,80,35,51,42,35,38,30,71,83,50,65,37,75,44,66,61,130

Mean predicted aligned error: 10.08 Å

Radius of gyration: 17.32 Å; Cα contacts (8 Å, |Δi|>4): 190; chains: 1; bounding box: 31×43×56 Å